Protein AF-M0MWN0-F1 (afdb_monomer_lite)

Foldseek 3Di:
DDDWDWDWDADQPAIKTKTWDQQCVFPQRIFIKIFGAHPVGGTAWMWGQPDADPAQGRIWIDGPPDDIHHDDDPHPVVVVVVVVVVVVVVSVVVVVD

InterPro domains:
  IPR045397 Toxin TumE-like [PF20126] (26-89)

Secondary structure (DSSP, 8-state):
----EEEEEEETTEEEEEEEEE-TTSGGGEEEEEEEEETTTEEEEEEE-SS-BTTTBT-EEEESSS--EE---S-HHHHHHHHHHHHHHHHHHHHT-

Sequence (97 aa):
MSGPLELNRAVPGGRVEMFAILDASYPGGWFYRFQYYHPEDGEILRYDNAHDDETLGNHHRHVADGEDTALAFQSLVAHVSLFFTEIARITEETTND

Organism: NCBI:txid1227456

Radius of gyration: 13.62 Å; chains: 1; bounding box: 34×23×44 Å

Structure (mmCIF, N/CA/C/O backbone):
data_AF-M0MWN0-F1
#
_entry.id   AF-M0MWN0-F1
#
loop_
_atom_site.group_PDB
_atom_site.id
_atom_site.type_symbol
_atom_site.label_atom_id
_atom_site.label_alt_id
_atom_site.label_comp_id
_atom_site.label_asym_id
_atom_site.label_entity_id
_atom_site.label_seq_id
_atom_site.pdbx_PDB_ins_code
_atom_site.Cartn_x
_atom_site.Cartn_y
_atom_site.Cartn_z
_atom_site.occupancy
_atom_site.B_iso_or_equiv
_atom_site.auth_seq_id
_atom_site.auth_comp_id
_atom_site.auth_asym_id
_atom_site.auth_atom_id
_atom_site.pdbx_PDB_model_num
ATOM 1 N N . MET A 1 1 ? 0.802 1.562 -25.020 1.00 56.72 1 MET A N 1
ATOM 2 C CA . MET A 1 1 ? 1.190 1.555 -23.596 1.00 56.72 1 MET A CA 1
ATOM 3 C C . MET A 1 1 ? -0.073 1.324 -22.791 1.00 56.72 1 MET A C 1
ATOM 5 O O . MET A 1 1 ? -1.059 1.988 -23.090 1.00 56.72 1 MET A O 1
ATOM 9 N N . SER A 1 2 ? -0.085 0.360 -21.866 1.00 75.00 2 SER A N 1
ATOM 10 C CA . SER A 1 2 ? -1.172 0.283 -20.879 1.00 75.00 2 SER A CA 1
ATOM 11 C C . SER A 1 2 ? -1.075 1.498 -19.963 1.00 75.00 2 SER A C 1
ATOM 13 O O . SER A 1 2 ? 0.031 1.872 -19.579 1.00 75.00 2 SER A O 1
ATOM 15 N N . GLY A 1 3 ? -2.212 2.129 -19.669 1.00 86.50 3 GLY A N 1
ATOM 16 C CA . GLY A 1 3 ? -2.288 3.200 -18.674 1.00 86.50 3 GLY A CA 1
ATOM 17 C C . GLY A 1 3 ? -2.030 2.683 -17.253 1.00 86.50 3 GLY A C 1
ATOM 18 O O . GLY A 1 3 ? -1.875 1.470 -17.065 1.00 86.50 3 GLY A O 1
ATOM 19 N N . PRO A 1 4 ? -1.978 3.585 -16.259 1.00 94.56 4 PRO A N 1
ATOM 20 C CA . PRO A 1 4 ? -1.852 3.183 -14.866 1.00 94.56 4 PRO A CA 1
ATOM 21 C C . PRO A 1 4 ? -3.055 2.337 -14.429 1.00 94.56 4 PRO A C 1
ATOM 23 O O . PRO A 1 4 ? -4.176 2.493 -14.919 1.00 94.56 4 PRO A O 1
ATOM 26 N N . LEU A 1 5 ? -2.799 1.425 -13.498 1.00 94.88 5 LEU A N 1
ATOM 27 C CA . LEU A 1 5 ? -3.816 0.732 -12.728 1.00 94.88 5 LEU A CA 1
ATOM 28 C C . LEU A 1 5 ? -4.212 1.643 -11.573 1.00 94.88 5 LEU A C 1
ATOM 30 O O . LEU A 1 5 ? -3.375 1.960 -10.731 1.00 94.88 5 LEU A O 1
ATOM 34 N N . GLU A 1 6 ? -5.478 2.042 -11.532 1.00 97.00 6 GLU A N 1
ATOM 35 C CA . GLU A 1 6 ? -6.011 2.918 -10.493 1.00 97.00 6 GLU A CA 1
ATOM 36 C C . GLU A 1 6 ? -7.269 2.303 -9.878 1.00 97.00 6 GLU A C 1
ATOM 38 O O . GLU A 1 6 ? -8.156 1.814 -10.582 1.00 97.00 6 GLU A O 1
ATOM 43 N N . LEU A 1 7 ? -7.351 2.330 -8.551 1.00 96.75 7 LEU A N 1
ATOM 44 C CA . LEU A 1 7 ? -8.541 1.952 -7.798 1.00 96.75 7 LEU A CA 1
ATOM 45 C C . LEU A 1 7 ? -8.723 2.931 -6.645 1.00 96.75 7 LEU A C 1
ATOM 47 O O . LEU A 1 7 ? -7.838 3.080 -5.813 1.00 96.75 7 LEU A O 1
ATOM 51 N N . ASN A 1 8 ? -9.901 3.540 -6.555 1.00 97.19 8 ASN A N 1
ATOM 52 C CA . ASN A 1 8 ? -10.318 4.316 -5.395 1.00 97.19 8 ASN A CA 1
ATOM 53 C C . ASN A 1 8 ? -11.707 3.837 -4.970 1.00 97.19 8 ASN A C 1
ATOM 55 O O . ASN A 1 8 ? -12.661 3.928 -5.747 1.00 97.19 8 ASN A O 1
ATOM 59 N N . ARG A 1 9 ? -11.830 3.287 -3.758 1.00 96.44 9 ARG A N 1
ATOM 60 C CA . ARG A 1 9 ? -13.119 2.812 -3.240 1.00 96.44 9 ARG A CA 1
ATOM 61 C C . ARG A 1 9 ? -13.225 2.935 -1.728 1.00 96.44 9 ARG A C 1
ATOM 63 O O . ARG A 1 9 ? -12.237 2.816 -1.010 1.00 96.44 9 ARG A O 1
ATOM 70 N N . ALA A 1 10 ? -14.454 3.099 -1.252 1.00 96.81 10 ALA A N 1
ATOM 71 C CA . ALA A 1 10 ? -14.771 2.896 0.155 1.00 96.81 10 ALA A CA 1
ATOM 72 C C . ALA A 1 10 ? -14.705 1.399 0.507 1.00 96.81 10 ALA A C 1
ATOM 74 O O . ALA A 1 10 ? -15.052 0.545 -0.314 1.00 96.81 10 ALA A O 1
ATOM 75 N N . VAL A 1 11 ? -14.272 1.103 1.729 1.00 94.12 11 VAL A N 1
ATOM 76 C CA . VAL A 1 11 ? -14.223 -0.234 2.338 1.00 94.12 11 VAL A CA 1
ATOM 77 C C . VAL A 1 11 ? -14.666 -0.118 3.807 1.00 94.12 11 VAL A C 1
ATOM 79 O O . VAL A 1 11 ? -14.744 0.999 4.321 1.00 94.12 11 VAL A O 1
ATOM 82 N N . PRO A 1 12 ? -14.983 -1.219 4.510 1.00 91.31 12 PRO A N 1
ATOM 83 C CA . PRO A 1 12 ? -15.164 -1.159 5.959 1.00 91.31 12 PRO A CA 1
ATOM 84 C C . PRO A 1 12 ? -13.959 -0.490 6.635 1.00 91.31 12 PRO A C 1
ATOM 86 O O . PRO A 1 12 ? -12.824 -0.757 6.255 1.00 91.31 12 PRO A O 1
ATOM 89 N N . GLY A 1 13 ? -14.217 0.413 7.582 1.00 91.00 13 GLY A N 1
ATOM 90 C CA . GLY A 1 13 ? -13.179 1.135 8.325 1.00 91.00 13 GLY A CA 1
ATOM 91 C C . GLY A 1 13 ? -12.489 2.291 7.586 1.00 91.00 13 GLY A C 1
ATOM 92 O O . GLY A 1 13 ? -11.756 3.040 8.221 1.00 91.00 13 GLY A O 1
ATOM 93 N N . GLY A 1 14 ? -12.735 2.515 6.286 1.00 95.50 14 GLY A N 1
ATOM 94 C CA . GLY A 1 14 ? -12.116 3.647 5.589 1.00 95.50 14 GLY A CA 1
ATOM 95 C C . GLY A 1 14 ? -12.197 3.605 4.065 1.00 95.50 14 GLY A C 1
ATOM 96 O O . GLY A 1 14 ? -13.222 3.279 3.456 1.00 95.50 14 GLY A O 1
ATOM 97 N N . ARG A 1 15 ? -11.101 3.990 3.416 1.00 97.81 15 ARG A N 1
ATOM 98 C CA . ARG A 1 15 ? -10.958 4.028 1.960 1.00 97.81 15 ARG A CA 1
ATOM 99 C C . ARG A 1 15 ? -9.653 3.393 1.532 1.00 97.81 15 ARG 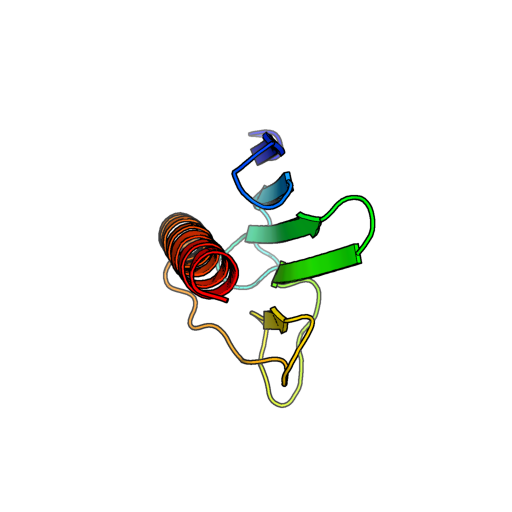A C 1
ATOM 101 O O . ARG A 1 15 ? -8.650 3.474 2.231 1.00 97.81 15 ARG A O 1
ATOM 108 N N . VAL A 1 16 ? -9.688 2.788 0.352 1.00 98.31 16 VAL A N 1
ATOM 109 C CA . VAL A 1 16 ? -8.508 2.268 -0.331 1.00 98.31 16 VAL A CA 1
ATOM 110 C C . VAL A 1 16 ? -8.260 3.075 -1.594 1.00 98.31 16 VAL A C 1
ATOM 112 O O . VAL A 1 16 ? -9.160 3.219 -2.426 1.00 98.31 16 VAL A O 1
ATOM 115 N N . GLU A 1 17 ? -7.024 3.537 -1.737 1.00 98.25 17 GLU A N 1
ATOM 116 C CA . GLU A 1 17 ? -6.467 4.158 -2.933 1.00 98.25 17 GLU A CA 1
ATOM 117 C C . GLU A 1 17 ? -5.267 3.353 -3.414 1.00 98.25 17 GLU A C 1
ATOM 119 O O . GLU A 1 17 ? -4.335 3.090 -2.663 1.00 98.25 17 GLU A O 1
ATOM 124 N N . MET A 1 18 ? -5.296 2.924 -4.670 1.00 98.44 18 MET A N 1
ATOM 125 C CA . MET A 1 18 ? -4.230 2.140 -5.271 1.00 98.44 18 MET A CA 1
ATOM 126 C C . MET A 1 18 ? -3.857 2.729 -6.615 1.00 98.44 18 MET A C 1
ATOM 128 O O . MET A 1 18 ? -4.723 2.996 -7.447 1.00 98.44 18 MET A O 1
ATOM 132 N N . PHE A 1 19 ? -2.557 2.859 -6.819 1.00 98.19 19 PHE A N 1
ATOM 133 C CA . PHE A 1 19 ? -1.931 3.259 -8.061 1.00 98.19 19 PHE A CA 1
ATOM 134 C C . PHE A 1 19 ? -0.800 2.278 -8.374 1.00 98.19 19 PHE A C 1
ATOM 136 O O . PHE A 1 19 ? -0.019 1.929 -7.487 1.00 98.19 19 PHE A O 1
ATOM 143 N N . ALA A 1 20 ? -0.691 1.844 -9.627 1.00 97.94 20 ALA A N 1
ATOM 144 C CA . ALA A 1 20 ? 0.490 1.151 -10.124 1.00 97.94 20 ALA A CA 1
ATOM 145 C C . ALA A 1 20 ? 0.696 1.403 -11.619 1.00 97.94 20 ALA A C 1
ATOM 147 O O . ALA A 1 20 ? -0.253 1.381 -12.401 1.00 97.94 20 ALA A O 1
ATOM 148 N N . ILE A 1 21 ? 1.942 1.569 -12.044 1.00 97.56 21 ILE A N 1
ATOM 149 C CA . ILE A 1 21 ? 2.305 1.724 -13.453 1.00 97.56 21 ILE A CA 1
ATOM 150 C C . ILE A 1 21 ? 3.529 0.876 -13.783 1.00 97.56 21 ILE A C 1
ATOM 152 O O . ILE A 1 21 ? 4.423 0.713 -12.955 1.00 97.56 21 ILE A O 1
ATOM 156 N N . LEU A 1 22 ? 3.548 0.310 -14.993 1.00 96.69 22 LEU A N 1
ATOM 157 C CA . LEU A 1 22 ? 4.716 -0.400 -15.503 1.00 96.69 22 LEU A CA 1
ATOM 158 C C . LEU A 1 22 ? 5.875 0.583 -15.642 1.00 96.69 22 LEU A C 1
ATOM 160 O O . LEU A 1 22 ? 5.815 1.497 -16.465 1.00 96.69 22 LEU A O 1
ATOM 164 N N . ASP A 1 23 ? 6.929 0.349 -14.875 1.00 95.88 23 ASP A N 1
ATOM 165 C CA . ASP A 1 23 ? 8.161 1.119 -14.932 1.00 95.88 23 ASP A CA 1
ATOM 166 C C . ASP A 1 23 ? 9.339 0.195 -14.616 1.00 95.88 23 ASP A C 1
ATOM 168 O O . ASP A 1 23 ? 9.514 -0.268 -13.490 1.00 95.88 23 ASP A O 1
ATOM 172 N N . ALA A 1 24 ? 10.144 -0.100 -15.636 1.00 95.69 24 ALA A N 1
ATOM 173 C CA . ALA A 1 24 ? 11.276 -1.015 -15.519 1.00 95.69 24 ALA A CA 1
ATOM 174 C C . ALA A 1 24 ? 12.440 -0.447 -14.687 1.00 95.69 24 ALA A C 1
ATOM 176 O O . ALA A 1 24 ? 13.360 -1.198 -14.366 1.00 95.69 24 ALA A O 1
ATOM 177 N N . SER A 1 25 ? 12.425 0.852 -14.363 1.00 94.94 25 SER A N 1
ATOM 178 C CA . SER A 1 25 ? 13.425 1.463 -13.482 1.00 94.94 25 SER A CA 1
ATOM 179 C C . SER A 1 25 ? 13.184 1.151 -12.003 1.00 94.94 25 SER A C 1
ATOM 181 O O . SER A 1 25 ? 14.122 1.226 -11.212 1.00 94.94 25 SER A O 1
ATOM 183 N N . TYR A 1 26 ? 11.966 0.735 -11.643 1.00 95.69 26 TYR A N 1
ATOM 184 C CA . TYR A 1 26 ? 11.612 0.341 -10.286 1.00 95.69 26 TYR A CA 1
ATOM 185 C C . TYR A 1 26 ? 11.766 -1.174 -10.082 1.00 95.69 26 TYR A C 1
ATOM 187 O O . TYR A 1 26 ? 11.473 -1.965 -10.992 1.00 95.69 26 TYR A O 1
ATOM 195 N N . PRO A 1 27 ? 12.174 -1.627 -8.884 1.00 92.44 27 PRO A N 1
ATOM 196 C CA . PRO A 1 27 ? 12.252 -3.048 -8.569 1.00 92.44 27 PRO A CA 1
ATOM 197 C C . PRO A 1 27 ? 10.921 -3.763 -8.782 1.00 92.44 27 PRO A C 1
ATOM 199 O O . PRO A 1 27 ? 9.851 -3.278 -8.416 1.00 92.44 27 PRO A O 1
ATOM 202 N N . GLY A 1 28 ? 10.990 -4.923 -9.435 1.00 93.31 28 GLY A N 1
ATOM 203 C CA . GLY A 1 28 ? 9.801 -5.675 -9.827 1.00 93.31 28 GLY A CA 1
ATOM 204 C C . GLY A 1 28 ? 9.096 -5.157 -11.086 1.00 93.31 28 GLY A C 1
ATOM 205 O O . GLY A 1 28 ? 8.124 -5.779 -11.511 1.00 93.31 28 GLY A O 1
ATOM 206 N N . GLY A 1 29 ? 9.586 -4.079 -11.710 1.00 96.06 29 GLY A N 1
ATOM 207 C CA . GLY A 1 29 ? 9.056 -3.528 -12.962 1.00 96.06 29 GLY A CA 1
ATOM 208 C C . GLY A 1 29 ? 7.786 -2.688 -12.801 1.00 96.06 29 GLY A C 1
ATOM 209 O O . GLY A 1 29 ? 7.064 -2.480 -13.780 1.00 96.06 29 GLY A O 1
ATOM 210 N N . TRP A 1 30 ? 7.496 -2.239 -11.579 1.00 97.25 30 TRP A N 1
ATOM 211 C CA . TRP A 1 30 ? 6.321 -1.440 -11.247 1.00 97.25 30 TRP A CA 1
ATOM 212 C C . TRP A 1 30 ? 6.698 -0.309 -10.309 1.00 97.25 30 TRP A C 1
ATOM 214 O O . TRP A 1 30 ? 7.343 -0.563 -9.300 1.00 97.25 30 TRP A O 1
ATOM 224 N N . PHE A 1 31 ? 6.202 0.893 -10.572 1.00 97.56 31 PHE A N 1
ATOM 225 C CA . PHE A 1 31 ? 6.054 1.912 -9.537 1.00 97.56 31 PHE A CA 1
ATOM 226 C C . PHE A 1 31 ? 4.633 1.819 -8.978 1.00 97.56 31 PHE A C 1
ATOM 228 O O . PHE A 1 31 ? 3.676 1.820 -9.760 1.00 97.56 31 PHE A O 1
ATOM 235 N N . TYR A 1 32 ? 4.473 1.699 -7.660 1.00 98.19 32 TYR A N 1
ATOM 236 C CA . TYR A 1 32 ? 3.160 1.550 -7.034 1.00 98.19 32 TYR A CA 1
ATOM 237 C C . TYR A 1 32 ? 3.039 2.283 -5.698 1.00 98.19 32 TYR A C 1
ATOM 239 O O . TYR A 1 32 ? 4.021 2.521 -5.000 1.00 98.19 32 TYR A O 1
ATOM 247 N N . ARG A 1 33 ? 1.791 2.595 -5.338 1.00 98.25 33 ARG A N 1
ATOM 248 C CA . ARG A 1 33 ? 1.375 3.021 -4.000 1.00 98.25 33 ARG A CA 1
ATOM 249 C C . ARG A 1 33 ? -0.023 2.490 -3.717 1.00 98.25 33 ARG A C 1
ATOM 251 O O . ARG A 1 33 ? -0.959 2.801 -4.453 1.00 98.25 33 ARG A O 1
ATOM 258 N N . PHE A 1 34 ? -0.166 1.718 -2.650 1.00 98.50 34 PHE A N 1
ATOM 259 C CA . PHE A 1 34 ? -1.440 1.235 -2.124 1.00 98.50 34 PHE A CA 1
ATOM 260 C C . PHE A 1 34 ? -1.629 1.817 -0.732 1.00 98.50 34 PHE A C 1
ATOM 262 O O . PHE A 1 34 ? -0.755 1.659 0.108 1.00 98.50 34 PHE A O 1
ATOM 269 N N . GLN A 1 35 ? -2.742 2.491 -0.485 1.00 98.38 35 GLN A N 1
ATOM 270 C CA . GLN A 1 35 ? -3.000 3.200 0.759 1.00 98.38 35 GLN A CA 1
ATOM 271 C C . GLN A 1 35 ? -4.398 2.873 1.268 1.00 98.38 35 GLN A C 1
ATOM 273 O O . GLN A 1 35 ? -5.377 2.930 0.523 1.00 98.38 35 GLN A O 1
ATOM 278 N N . TYR A 1 36 ? -4.474 2.512 2.542 1.00 98.44 36 TYR A N 1
ATOM 279 C CA . TYR A 1 36 ? -5.692 2.359 3.315 1.00 98.44 36 TYR A CA 1
ATOM 280 C C . TYR A 1 36 ? -5.686 3.427 4.400 1.00 98.44 36 TYR A C 1
ATOM 282 O O . TYR A 1 36 ? -4.710 3.576 5.136 1.00 98.44 36 TYR A O 1
ATOM 290 N N . TYR A 1 37 ? -6.751 4.214 4.449 1.00 97.88 37 TYR A N 1
ATOM 291 C CA . TYR A 1 37 ? -6.832 5.385 5.310 1.00 97.88 37 TYR A CA 1
ATOM 292 C C . TYR A 1 37 ? -8.269 5.617 5.766 1.00 97.88 37 TYR A C 1
ATOM 294 O O . TYR A 1 37 ? -9.222 5.270 5.057 1.00 97.88 37 TYR A O 1
ATOM 302 N N . HIS A 1 38 ? -8.429 6.242 6.927 1.00 96.06 38 HIS A N 1
ATOM 303 C CA . HIS A 1 38 ? -9.707 6.805 7.336 1.00 96.06 38 HIS A CA 1
ATOM 304 C C . HIS A 1 38 ? -9.752 8.291 6.933 1.00 96.06 38 HIS A C 1
ATOM 306 O O . HIS A 1 38 ? -8.749 8.985 7.093 1.00 96.06 38 HIS A O 1
ATOM 312 N N . PRO A 1 39 ? -10.866 8.815 6.386 1.00 92.06 39 PRO A N 1
ATOM 313 C CA . PRO A 1 39 ? -10.928 10.209 5.936 1.00 92.06 39 PRO A CA 1
ATOM 314 C C . PRO A 1 39 ? -10.623 11.248 7.022 1.00 92.06 39 PRO A C 1
ATOM 316 O O . PRO A 1 39 ? -10.108 12.312 6.693 1.00 92.06 39 PRO A O 1
ATOM 319 N N . GLU A 1 40 ? -10.929 10.938 8.285 1.00 92.88 40 GLU A N 1
ATOM 320 C CA . GLU A 1 40 ? -10.703 11.846 9.418 1.00 92.88 40 GLU A CA 1
ATOM 321 C C . GLU A 1 40 ? -9.356 11.593 10.112 1.00 92.88 40 GLU A C 1
ATOM 323 O O . GLU A 1 40 ? -8.680 12.545 10.496 1.00 92.88 40 GLU A O 1
ATOM 328 N N . ASP A 1 41 ? -8.941 10.326 10.238 1.00 90.38 41 ASP A N 1
ATOM 329 C CA . ASP A 1 41 ? -7.752 9.947 11.025 1.00 90.38 41 ASP A CA 1
ATOM 330 C C . ASP A 1 41 ? -6.479 9.819 10.175 1.00 90.38 41 ASP A C 1
ATOM 332 O O . ASP A 1 41 ? -5.371 9.753 10.702 1.00 90.38 41 ASP A O 1
ATOM 336 N N . GLY A 1 42 ? -6.619 9.835 8.847 1.00 94.69 42 GLY A N 1
ATOM 337 C CA . GLY A 1 42 ? -5.506 9.769 7.909 1.00 94.69 42 GLY A CA 1
ATOM 338 C C . GLY A 1 42 ? -5.059 8.344 7.580 1.00 94.69 42 GLY A C 1
ATOM 339 O O . GLY A 1 42 ? -5.837 7.389 7.637 1.00 94.69 42 GLY A O 1
ATOM 340 N N . GLU A 1 43 ? -3.811 8.229 7.117 1.00 96.44 43 GLU A N 1
ATOM 341 C CA . GLU A 1 43 ? -3.190 6.966 6.699 1.00 96.44 43 GLU A CA 1
ATOM 342 C C . GLU A 1 43 ? -3.195 5.953 7.845 1.00 96.44 43 GLU A C 1
ATOM 344 O O . GLU A 1 43 ? -2.808 6.290 8.954 1.00 96.44 43 GLU A O 1
ATOM 349 N N . ILE A 1 44 ? -3.621 4.720 7.558 1.00 97.62 44 ILE A N 1
ATOM 350 C CA . ILE A 1 44 ? -3.592 3.585 8.494 1.00 97.62 44 ILE A CA 1
ATOM 351 C C . ILE A 1 44 ? -2.531 2.578 8.049 1.00 97.62 44 ILE A C 1
ATOM 353 O O . ILE A 1 44 ? -1.738 2.102 8.860 1.00 97.62 44 ILE A O 1
ATOM 357 N N . LEU A 1 45 ? -2.521 2.255 6.753 1.00 98.31 45 LEU A N 1
ATOM 358 C CA . LEU A 1 45 ? -1.586 1.321 6.141 1.00 98.31 45 LEU A CA 1
ATOM 359 C C . LEU A 1 45 ? -1.218 1.792 4.732 1.00 98.31 45 LEU A C 1
ATOM 361 O O . LEU A 1 45 ? -2.108 2.072 3.925 1.00 98.31 45 LEU A O 1
ATOM 365 N N . ARG A 1 46 ? 0.072 1.791 4.389 1.00 98.44 46 ARG A N 1
ATOM 366 C CA . ARG A 1 46 ? 0.541 2.075 3.027 1.00 98.44 46 ARG A CA 1
ATOM 367 C C . ARG A 1 46 ? 1.627 1.107 2.588 1.00 98.44 46 ARG A C 1
ATOM 369 O O . ARG A 1 46 ? 2.574 0.853 3.318 1.00 98.44 46 ARG A O 1
ATOM 376 N N . TYR A 1 47 ? 1.490 0.576 1.379 1.00 98.38 47 TYR A N 1
ATOM 377 C CA . TYR A 1 47 ? 2.522 -0.190 0.689 1.00 98.38 47 TYR A CA 1
ATOM 378 C C . TYR A 1 47 ? 3.009 0.613 -0.517 1.00 98.38 47 TYR A C 1
ATOM 380 O O . TYR A 1 47 ? 2.203 0.924 -1.397 1.00 98.38 47 TYR A O 1
ATOM 388 N N . ASP A 1 48 ? 4.302 0.902 -0.619 1.00 98.06 48 ASP A N 1
ATOM 389 C CA . ASP A 1 48 ? 4.863 1.528 -1.820 1.00 98.06 48 ASP A CA 1
ATOM 390 C C . ASP A 1 48 ? 6.327 1.164 -2.069 1.00 98.06 48 ASP A C 1
ATOM 392 O O . ASP A 1 48 ? 6.924 0.370 -1.340 1.00 98.06 48 ASP A O 1
ATOM 396 N N . ASN A 1 49 ? 6.854 1.674 -3.179 1.00 97.69 49 ASN A N 1
ATOM 397 C CA . ASN A 1 49 ? 8.260 1.566 -3.536 1.00 97.69 49 ASN A CA 1
ATOM 398 C C . ASN A 1 49 ? 8.834 2.883 -4.072 1.00 97.69 49 ASN A C 1
ATOM 400 O O . ASN A 1 49 ? 9.568 2.897 -5.061 1.00 97.69 49 ASN A O 1
ATOM 404 N N . ALA A 1 50 ? 8.443 4.010 -3.470 1.00 93.38 50 ALA A N 1
ATOM 405 C CA . ALA A 1 50 ? 8.782 5.333 -3.992 1.00 93.38 50 ALA A CA 1
ATOM 406 C C . ALA A 1 50 ? 10.277 5.670 -3.909 1.00 93.38 50 ALA A C 1
ATOM 408 O O . ALA A 1 50 ? 10.766 6.448 -4.733 1.00 93.38 50 ALA A O 1
ATOM 409 N N . HIS A 1 51 ? 10.995 5.097 -2.946 1.00 92.38 51 HIS A N 1
ATOM 410 C CA . HIS A 1 51 ? 12.438 5.237 -2.810 1.00 92.38 51 HIS A CA 1
ATOM 411 C C . HIS A 1 51 ? 13.060 3.973 -2.210 1.00 92.38 51 HIS A C 1
ATOM 413 O O . HIS A 1 51 ? 12.372 3.145 -1.622 1.00 92.38 51 HIS A O 1
ATOM 419 N N . ASP A 1 52 ? 14.376 3.845 -2.354 1.00 93.62 52 ASP A N 1
ATOM 420 C CA . ASP A 1 52 ? 15.159 2.855 -1.617 1.00 93.62 52 ASP A CA 1
ATOM 421 C C . ASP A 1 52 ? 15.417 3.362 -0.190 1.00 93.62 52 ASP A C 1
ATOM 423 O O . ASP A 1 52 ? 15.567 4.567 0.036 1.00 93.62 52 ASP A O 1
ATOM 427 N N . ASP A 1 53 ? 15.449 2.447 0.767 1.00 95.25 53 ASP A N 1
ATOM 428 C CA . ASP A 1 53 ? 15.819 2.685 2.159 1.00 95.25 53 ASP A CA 1
ATOM 429 C C . ASP A 1 53 ? 16.953 1.727 2.537 1.00 95.25 53 ASP A C 1
ATOM 431 O O . ASP A 1 53 ? 16.904 0.537 2.219 1.00 95.25 53 ASP A O 1
ATOM 435 N N . GLU A 1 54 ? 17.973 2.226 3.239 1.00 93.00 54 GLU A N 1
ATOM 436 C CA . GLU A 1 54 ? 19.174 1.440 3.562 1.00 93.00 54 GLU A CA 1
ATOM 437 C C . GLU A 1 54 ? 18.876 0.192 4.413 1.00 93.00 54 GLU A C 1
ATOM 439 O O . GLU A 1 54 ? 19.641 -0.774 4.386 1.00 93.00 54 GLU A O 1
ATOM 444 N N . THR A 1 55 ? 17.770 0.198 5.162 1.00 93.69 55 THR A N 1
ATOM 445 C CA . THR A 1 55 ? 17.365 -0.888 6.060 1.00 93.69 55 THR A CA 1
ATOM 446 C C . THR A 1 55 ? 16.184 -1.692 5.528 1.00 93.69 55 THR A C 1
ATOM 448 O O . THR A 1 55 ? 16.172 -2.918 5.661 1.00 93.69 55 THR A O 1
ATOM 451 N N . LEU A 1 56 ? 15.207 -1.029 4.903 1.00 94.25 56 LEU A N 1
ATOM 452 C CA . LEU A 1 56 ? 13.965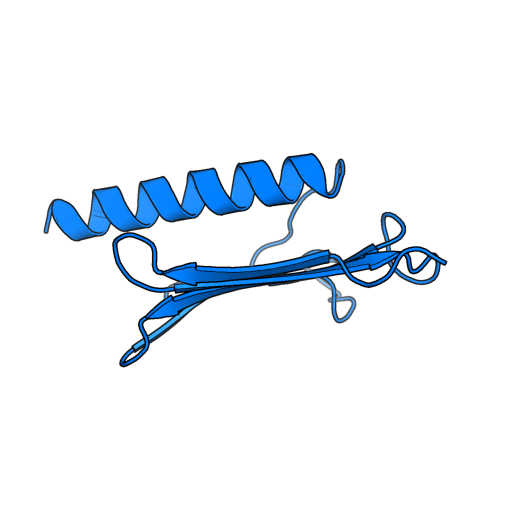 -1.650 4.439 1.00 94.25 56 LEU A CA 1
ATOM 453 C C . LEU A 1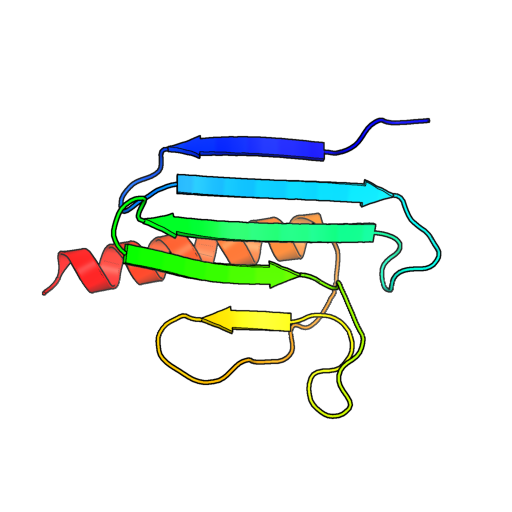 56 ? 14.019 -2.076 2.962 1.00 94.25 56 LEU A C 1
ATOM 455 O O . LEU A 1 56 ? 13.141 -2.799 2.485 1.00 94.25 56 LEU A O 1
ATOM 459 N N . GLY A 1 57 ? 15.057 -1.663 2.233 1.00 94.81 57 GLY A N 1
ATOM 460 C CA . GLY A 1 57 ? 15.186 -1.885 0.799 1.00 94.81 57 GLY A CA 1
ATOM 461 C C . GLY A 1 57 ? 14.192 -1.034 0.017 1.00 94.81 57 GLY A C 1
ATOM 462 O O . GLY A 1 57 ? 13.913 0.098 0.385 1.00 94.81 57 GLY A O 1
ATOM 463 N N . ASN A 1 58 ? 13.636 -1.572 -1.068 1.00 96.50 58 ASN A N 1
ATOM 464 C CA . ASN A 1 58 ? 12.821 -0.781 -1.997 1.00 96.50 58 ASN A CA 1
ATOM 465 C C . ASN A 1 58 ? 11.309 -0.901 -1.787 1.00 96.50 58 ASN A C 1
ATOM 467 O O . ASN A 1 58 ? 10.573 -0.128 -2.379 1.00 96.50 58 ASN A O 1
ATOM 471 N N . HIS A 1 59 ? 10.827 -1.898 -1.045 1.00 97.56 59 HIS A N 1
ATOM 472 C CA . HIS A 1 59 ? 9.394 -2.147 -0.882 1.00 97.56 59 HIS A CA 1
ATOM 473 C C . HIS A 1 59 ? 9.028 -1.962 0.579 1.00 97.56 59 HIS A C 1
ATOM 475 O O . HIS A 1 59 ? 9.475 -2.730 1.434 1.00 97.56 59 HIS A O 1
ATOM 481 N N . HIS A 1 60 ? 8.221 -0.948 0.860 1.00 97.75 60 HIS A N 1
ATOM 482 C CA . HIS A 1 60 ? 7.939 -0.509 2.220 1.00 97.75 60 HIS A CA 1
ATOM 483 C C . HIS A 1 60 ? 6.497 -0.797 2.595 1.00 97.75 60 HIS A C 1
ATOM 485 O O . HIS A 1 60 ? 5.579 -0.608 1.794 1.00 97.75 60 HIS A O 1
ATOM 491 N N . ARG A 1 61 ? 6.315 -1.241 3.836 1.00 97.94 61 ARG A N 1
ATOM 492 C CA . ARG A 1 61 ? 5.049 -1.256 4.560 1.00 97.94 61 ARG A CA 1
ATOM 493 C C . ARG A 1 61 ? 5.117 -0.182 5.637 1.00 97.94 61 ARG A C 1
ATOM 495 O O . ARG A 1 61 ? 5.881 -0.339 6.586 1.00 97.94 61 ARG A O 1
ATOM 502 N N . HIS A 1 62 ? 4.274 0.830 5.507 1.00 97.75 62 HIS A N 1
ATOM 503 C CA . HIS A 1 62 ? 4.056 1.871 6.499 1.00 97.75 62 HIS A CA 1
ATOM 504 C C . HIS A 1 62 ? 2.771 1.602 7.271 1.00 97.75 62 HIS A C 1
ATOM 506 O O . HIS A 1 62 ? 1.757 1.239 6.668 1.00 97.75 62 HIS A O 1
ATOM 512 N N . VAL A 1 63 ? 2.804 1.805 8.583 1.00 96.94 63 VAL A N 1
ATOM 513 C CA . VAL A 1 63 ? 1.626 1.758 9.457 1.00 96.94 63 VAL A CA 1
ATOM 514 C C . VAL A 1 63 ? 1.552 3.006 10.316 1.00 96.94 63 VAL A C 1
ATOM 516 O O . VAL A 1 63 ? 2.577 3.555 10.701 1.00 96.94 63 VAL A O 1
ATOM 519 N N . ALA A 1 64 ? 0.332 3.436 10.635 1.00 93.88 64 ALA A N 1
ATOM 520 C CA . ALA A 1 64 ? 0.117 4.586 11.512 1.00 93.88 64 ALA A CA 1
ATOM 521 C C . ALA A 1 64 ? 0.642 4.359 12.934 1.00 93.88 64 ALA A C 1
ATOM 523 O O . ALA A 1 64 ? 1.169 5.280 13.555 1.00 93.88 64 ALA A O 1
ATOM 524 N N . ASP A 1 65 ? 0.478 3.134 13.439 1.00 89.38 65 ASP A N 1
ATOM 525 C CA . ASP A 1 65 ? 0.933 2.722 14.761 1.00 89.38 65 ASP A CA 1
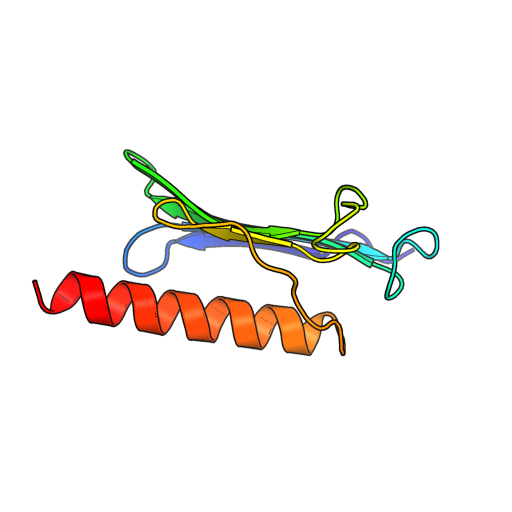ATOM 526 C C . ASP A 1 65 ? 1.940 1.577 14.624 1.00 89.38 65 ASP A C 1
ATOM 528 O O . ASP A 1 65 ? 1.595 0.455 14.242 1.00 89.38 65 ASP A O 1
ATOM 532 N N . GLY A 1 66 ? 3.209 1.890 14.880 1.00 91.88 66 GLY A N 1
ATOM 533 C CA . GLY A 1 66 ? 4.324 0.956 14.785 1.00 91.88 66 GLY A CA 1
ATOM 534 C C . GLY A 1 66 ? 5.468 1.459 13.912 1.00 91.88 66 GLY A C 1
ATOM 535 O O . GLY A 1 66 ? 5.574 2.641 13.594 1.00 91.88 66 GLY A O 1
ATOM 536 N N . GLU A 1 67 ? 6.357 0.534 13.562 1.00 95.19 67 GLU A N 1
ATOM 537 C CA . GLU A 1 67 ? 7.526 0.805 12.728 1.00 95.19 67 GLU A CA 1
ATOM 538 C C . GLU A 1 67 ? 7.285 0.367 11.282 1.00 95.19 67 GLU A C 1
ATOM 540 O O . GLU A 1 67 ? 6.636 -0.654 11.011 1.00 95.19 67 GLU A O 1
ATOM 545 N N . ASP A 1 68 ? 7.861 1.128 10.353 1.00 96.75 68 ASP A N 1
ATOM 546 C CA . ASP A 1 68 ? 7.909 0.762 8.945 1.00 96.75 68 ASP A CA 1
ATOM 547 C C . ASP A 1 68 ? 8.726 -0.522 8.759 1.00 96.75 68 ASP A C 1
ATOM 549 O O . ASP A 1 68 ? 9.731 -0.766 9.427 1.00 96.75 68 ASP A O 1
ATOM 553 N N . THR A 1 69 ? 8.289 -1.370 7.832 1.00 97.50 69 THR A N 1
ATOM 554 C CA . THR A 1 69 ? 8.885 -2.696 7.619 1.00 97.50 69 THR A CA 1
ATOM 555 C C . THR A 1 69 ? 9.130 -2.977 6.145 1.00 97.50 69 THR A C 1
ATOM 557 O O . THR A 1 69 ? 8.426 -2.481 5.265 1.00 97.50 69 THR A O 1
ATOM 560 N N . ALA A 1 70 ? 10.138 -3.804 5.869 1.00 97.00 70 ALA A N 1
ATOM 561 C CA . ALA A 1 70 ? 10.426 -4.279 4.525 1.00 97.00 70 ALA A CA 1
ATOM 562 C C . ALA A 1 70 ? 9.351 -5.269 4.055 1.00 97.00 70 ALA A C 1
ATOM 564 O O . ALA A 1 70 ? 8.923 -6.148 4.809 1.00 97.00 70 ALA A O 1
ATOM 565 N N . LEU A 1 71 ? 8.982 -5.191 2.779 1.00 95.62 71 LEU A N 1
ATOM 566 C CA . LEU A 1 71 ? 8.105 -6.154 2.123 1.00 95.62 71 LEU A CA 1
ATOM 567 C C . LEU A 1 71 ? 8.877 -7.004 1.115 1.00 95.62 71 LEU A C 1
ATOM 569 O O . LEU A 1 71 ? 9.564 -6.509 0.224 1.00 95.62 71 LEU A O 1
ATOM 573 N N . ALA A 1 72 ? 8.709 -8.322 1.198 1.00 94.00 72 ALA A N 1
ATOM 574 C CA . ALA A 1 72 ? 9.220 -9.214 0.168 1.00 94.00 72 ALA A CA 1
ATOM 575 C C . ALA A 1 72 ? 8.382 -9.080 -1.115 1.00 94.00 72 ALA A C 1
ATOM 577 O O . ALA A 1 72 ? 7.178 -9.349 -1.120 1.00 94.00 72 ALA A O 1
ATOM 578 N N . PHE A 1 73 ? 9.016 -8.711 -2.231 1.00 94.56 73 PHE A N 1
ATOM 579 C CA . PHE A 1 73 ? 8.327 -8.559 -3.512 1.00 94.56 73 PHE A CA 1
ATOM 580 C C . PHE A 1 73 ? 8.420 -9.806 -4.387 1.00 94.56 73 PHE A C 1
ATOM 582 O O . PHE A 1 73 ? 9.466 -10.131 -4.943 1.00 94.56 73 PHE A O 1
ATOM 589 N N . GLN A 1 74 ? 7.282 -10.486 -4.547 1.00 95.50 74 GLN A N 1
ATOM 590 C CA . GLN A 1 74 ? 7.124 -11.594 -5.493 1.00 95.50 74 GLN A CA 1
ATOM 591 C C . GLN A 1 74 ? 6.461 -11.144 -6.802 1.00 95.50 74 GLN A C 1
ATOM 593 O O . GLN A 1 74 ? 6.884 -11.523 -7.891 1.00 95.50 74 GLN A O 1
ATOM 598 N N . SER A 1 75 ? 5.376 -10.377 -6.698 1.00 96.50 75 SER A N 1
ATOM 599 C CA . SER A 1 75 ? 4.650 -9.788 -7.824 1.00 96.50 75 SER A CA 1
ATOM 600 C C . SER A 1 75 ? 3.707 -8.695 -7.322 1.00 96.50 75 SER A C 1
ATOM 602 O O . SER A 1 75 ? 3.358 -8.672 -6.137 1.00 96.50 75 SER A O 1
ATOM 604 N N . LEU A 1 76 ? 3.221 -7.847 -8.234 1.00 96.50 76 LEU A N 1
ATOM 605 C CA . LEU A 1 76 ? 2.203 -6.846 -7.912 1.00 96.50 76 LEU A CA 1
ATOM 606 C C . LEU A 1 76 ? 0.921 -7.504 -7.371 1.00 96.50 76 LEU A C 1
ATOM 608 O O . LEU A 1 76 ? 0.383 -7.068 -6.362 1.00 96.50 76 LEU A O 1
ATOM 612 N N . VAL A 1 77 ? 0.464 -8.603 -7.987 1.00 96.62 77 VAL A N 1
ATOM 613 C CA . VAL A 1 77 ? -0.753 -9.329 -7.567 1.00 96.62 77 VAL A CA 1
ATOM 614 C C . VAL A 1 77 ? -0.616 -9.896 -6.151 1.00 96.62 77 VAL A C 1
ATOM 616 O O . VAL A 1 77 ? -1.566 -9.831 -5.366 1.00 96.62 77 VAL A O 1
ATOM 619 N N . ALA A 1 78 ? 0.563 -10.419 -5.801 1.00 96.88 78 ALA A N 1
ATOM 620 C CA . ALA A 1 78 ? 0.842 -10.892 -4.446 1.00 96.88 78 ALA A CA 1
ATOM 621 C C . ALA A 1 78 ? 0.794 -9.740 -3.428 1.00 96.88 78 ALA A C 1
ATOM 623 O O . ALA A 1 78 ? 0.157 -9.886 -2.388 1.00 96.88 78 ALA A O 1
ATOM 624 N N . HIS A 1 79 ? 1.375 -8.580 -3.759 1.00 96.25 79 HIS A N 1
ATOM 625 C CA . HIS A 1 79 ? 1.305 -7.382 -2.916 1.00 96.25 79 HIS A CA 1
ATOM 626 C C . HIS A 1 79 ? -0.130 -6.885 -2.720 1.00 96.25 79 HIS A C 1
ATOM 628 O O . HIS A 1 79 ? -0.520 -6.598 -1.594 1.00 96.25 79 HIS A O 1
ATOM 634 N N . VAL A 1 80 ? -0.942 -6.846 -3.782 1.00 97.44 80 VAL A N 1
ATOM 635 C CA . VAL A 1 80 ? -2.369 -6.493 -3.684 1.00 97.44 80 VAL A CA 1
ATOM 636 C C . VAL A 1 80 ? -3.114 -7.453 -2.752 1.00 97.44 80 VAL A C 1
ATOM 638 O O . VAL A 1 80 ? -3.906 -7.025 -1.916 1.00 97.44 80 VAL A O 1
ATOM 641 N N . SER A 1 81 ? -2.851 -8.755 -2.880 1.00 97.88 81 SER A N 1
ATOM 642 C CA . SER A 1 81 ? -3.504 -9.780 -2.058 1.00 97.88 81 SER A CA 1
ATOM 643 C C . SER A 1 81 ? -3.109 -9.663 -0.584 1.00 97.88 81 SER A C 1
ATOM 645 O O . SER A 1 81 ? -3.971 -9.741 0.293 1.00 97.88 81 SER A O 1
ATOM 647 N N . LEU A 1 82 ? -1.819 -9.440 -0.309 1.00 97.94 82 LEU A N 1
ATOM 648 C CA . LEU A 1 82 ? -1.307 -9.230 1.043 1.00 97.94 82 LEU A CA 1
ATOM 649 C C . LEU A 1 82 ? -1.895 -7.956 1.663 1.00 97.94 82 LEU A C 1
ATOM 651 O O . LEU A 1 82 ? -2.418 -8.014 2.770 1.00 97.94 82 LEU A O 1
ATOM 655 N N . PHE A 1 83 ? -1.901 -6.856 0.910 1.00 97.94 83 PHE A N 1
ATOM 656 C CA . PHE A 1 83 ? -2.452 -5.573 1.336 1.00 97.94 83 PHE A CA 1
ATOM 657 C C . PHE A 1 83 ? -3.923 -5.691 1.764 1.00 97.94 83 PHE A C 1
ATOM 659 O O . PHE A 1 83 ? -4.281 -5.294 2.868 1.00 97.94 83 PHE A O 1
ATOM 666 N N . PHE A 1 84 ? -4.779 -6.323 0.952 1.00 97.38 84 PHE A N 1
ATOM 667 C CA . PHE A 1 84 ? -6.181 -6.531 1.337 1.00 97.38 84 PHE A CA 1
ATOM 668 C C . PHE A 1 84 ? -6.365 -7.525 2.489 1.00 97.38 84 PHE A C 1
ATOM 670 O O . PHE A 1 84 ? -7.287 -7.355 3.284 1.00 97.38 84 PHE A O 1
ATOM 677 N N . THR A 1 85 ? -5.506 -8.543 2.597 1.00 97.44 85 THR A N 1
ATOM 678 C CA . THR A 1 85 ? -5.520 -9.464 3.747 1.00 97.44 85 THR A CA 1
ATOM 679 C C . THR A 1 85 ? -5.216 -8.715 5.041 1.00 97.44 85 THR A C 1
ATOM 681 O O . THR A 1 85 ? -5.820 -8.987 6.074 1.00 97.44 85 THR A O 1
ATOM 684 N N . GLU A 1 86 ? -4.290 -7.765 4.990 1.00 97.25 86 GLU A N 1
ATOM 685 C CA . GLU A 1 86 ? -3.912 -6.984 6.155 1.00 97.25 86 GLU A CA 1
ATOM 686 C C . GLU A 1 86 ? -4.981 -5.967 6.555 1.00 97.25 86 GLU A C 1
ATOM 688 O O . GLU A 1 86 ? -5.315 -5.881 7.732 1.00 97.25 86 GLU A O 1
ATOM 693 N N . ILE A 1 87 ? -5.601 -5.288 5.583 1.00 96.62 87 ILE A N 1
ATOM 694 C CA . ILE A 1 87 ? -6.771 -4.436 5.843 1.00 96.62 87 ILE A CA 1
ATOM 695 C C . ILE A 1 87 ? -7.858 -5.232 6.562 1.00 96.62 87 ILE A C 1
ATOM 697 O O . ILE A 1 87 ? -8.403 -4.746 7.546 1.00 96.62 87 ILE A O 1
ATOM 701 N N . ALA A 1 88 ? -8.155 -6.454 6.104 1.00 95.69 88 ALA A N 1
ATOM 702 C CA . ALA A 1 88 ? -9.165 -7.290 6.745 1.00 95.69 88 ALA A CA 1
ATOM 703 C C . ALA A 1 88 ? -8.834 -7.546 8.226 1.00 95.69 88 ALA A C 1
ATOM 705 O O . ALA A 1 88 ? -9.698 -7.345 9.076 1.00 95.69 88 ALA A O 1
ATOM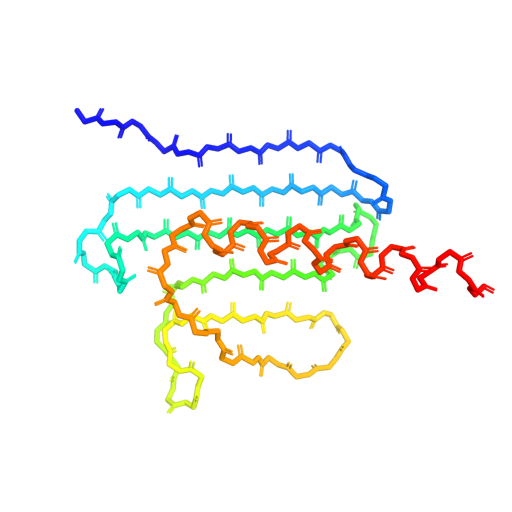 706 N N . ARG A 1 89 ? -7.576 -7.880 8.546 1.00 94.50 89 ARG A N 1
ATOM 707 C CA . ARG A 1 89 ? -7.130 -8.066 9.938 1.00 94.50 89 ARG A CA 1
ATOM 708 C C . ARG A 1 89 ? -7.269 -6.799 10.772 1.00 94.50 89 ARG A C 1
ATOM 710 O O . ARG A 1 89 ? -7.869 -6.860 11.836 1.00 94.50 89 ARG A O 1
ATOM 717 N N . ILE A 1 90 ? -6.798 -5.662 10.257 1.00 93.44 90 ILE A N 1
ATOM 718 C CA . ILE A 1 90 ? -6.917 -4.366 10.940 1.00 93.44 90 ILE A CA 1
ATOM 719 C C . ILE A 1 90 ? -8.390 -4.069 11.241 1.00 93.44 90 ILE A C 1
ATOM 721 O O . ILE A 1 90 ? -8.743 -3.728 12.364 1.00 93.44 90 ILE A O 1
ATOM 725 N N . THR A 1 91 ? -9.278 -4.259 10.259 1.00 90.31 91 THR A N 1
ATOM 726 C CA . THR A 1 91 ? -10.712 -4.007 10.457 1.00 90.31 91 THR A CA 1
ATOM 727 C C . THR A 1 91 ? -11.361 -4.974 11.447 1.00 90.31 91 THR A C 1
ATOM 729 O O . THR A 1 91 ? -12.243 -4.563 12.198 1.00 90.31 91 THR A O 1
ATOM 732 N N . GLU A 1 92 ? -10.943 -6.242 11.479 1.00 88.88 92 GLU A N 1
ATOM 733 C CA . GLU A 1 92 ? -11.431 -7.226 12.452 1.00 88.88 92 GLU A CA 1
ATOM 734 C C . GLU A 1 92 ? -10.974 -6.884 13.876 1.00 88.88 92 GLU A C 1
ATOM 736 O O . GLU A 1 92 ? -11.775 -6.972 14.804 1.00 88.88 92 GLU A O 1
ATOM 741 N N .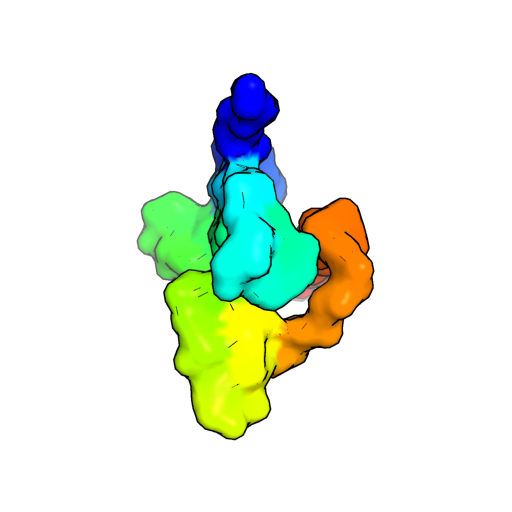 GLU A 1 93 ? -9.724 -6.450 14.048 1.00 81.75 93 GLU A N 1
ATOM 742 C CA . GLU A 1 93 ? -9.172 -6.019 15.337 1.00 81.75 93 GLU A CA 1
ATOM 743 C C . GLU A 1 93 ? -9.908 -4.783 15.871 1.00 81.75 93 GLU A C 1
ATOM 745 O O . GLU A 1 93 ? -10.389 -4.812 16.999 1.00 81.75 93 GLU A O 1
ATOM 750 N N . THR A 1 94 ? -10.128 -3.758 15.040 1.00 73.88 94 THR A N 1
ATOM 751 C CA . THR A 1 94 ? -10.865 -2.545 15.447 1.00 73.88 94 THR A CA 1
ATOM 752 C C . THR A 1 94 ? -12.339 -2.804 15.781 1.00 73.88 94 THR A C 1
ATOM 754 O O . THR A 1 94 ? -12.939 -2.044 16.529 1.00 73.88 94 THR A O 1
ATOM 757 N N . THR A 1 95 ? -12.959 -3.854 15.230 1.00 68.50 95 THR A N 1
ATOM 758 C CA . THR A 1 95 ? -14.375 -4.165 15.518 1.00 68.50 95 THR A CA 1
ATOM 759 C C . THR A 1 95 ? -14.553 -4.925 16.843 1.00 68.50 95 THR A C 1
ATOM 761 O O . THR A 1 95 ? -15.678 -5.058 17.323 1.00 68.50 95 THR A O 1
ATOM 764 N N . ASN A 1 96 ? -13.467 -5.448 17.422 1.00 60.88 96 ASN A N 1
ATOM 765 C CA . ASN A 1 96 ? -13.489 -6.227 18.663 1.00 60.88 96 ASN A CA 1
ATOM 766 C C . ASN A 1 96 ? -13.122 -5.412 19.922 1.00 60.88 96 ASN A C 1
ATOM 768 O O . ASN A 1 96 ? -13.176 -5.982 21.016 1.00 60.88 96 ASN A O 1
ATOM 772 N N . ASP A 1 97 ? -12.791 -4.126 19.769 1.00 49.09 97 ASP A N 1
ATOM 773 C CA . ASP A 1 97 ? -12.610 -3.137 20.847 1.00 49.09 97 ASP A CA 1
ATOM 774 C C . ASP A 1 97 ? -13.898 -2.331 21.112 1.00 49.09 97 ASP A C 1
ATOM 776 O O . ASP A 1 97 ? -14.145 -1.976 22.292 1.00 49.09 97 ASP A O 1
#

pLDDT: mean 93.63, std 8.43, range [49.09, 98.5]